Protein AF-A0A7I8VK14-F1 (afdb_monomer_lite)

Secondary structure (DSSP, 8-state):
----B-S-SHHHHHHTT--EE--TTS--EESS-----SSGGGSHHHHHHHHHHHHHHHT--SSEEEEEEETTSSSSS-TTSHIIIIIHHHHHHTT-EEEEEEET-SSTTHHHH-HHHHHHHHHHGGGEEEEE--HHHHHHHH-PPPPTT-------HHHHHT-SS---EEE--------

Radius of gyration: 17.08 Å; chains: 1; bounding box: 40×47×50 Å

Foldseek 3Di:
DFAFDFLCPPQCVVCPPWDFFQDPVDHGDTDDDPPPDPPPCPTPVNVSLLVSLQVVLLPFDDAEKEWEFEQVDPQRADLPDSCNVHNLVNNLVDNHAYEYEYEPHPDQCCCPPPPNNVVVCVSSPPSHPYYGDPNVVSVVVLDDDDDPPDPDDRDDPVNNVVPPRGTTTTGRDPPPPPD

pLDDT: mean 71.85, std 20.6, range [21.95, 96.88]

Sequence (179 aa):
MTCYFGVDLEGGYALDDLTWCSNPDKPAQFGRNCTSCTPYYHSAQGSYWDQISRRLASLAIGERAHVILNGRKDTVFNSGGVFGRVEIRELQKLNIKLKIMIFNAKSNTVCSNDESIKALKAIMKNKIDGCIDNQSEVEAMMKCQPGSSCNLYQPNSGDILKSTLLWLILFYVLKLNFN

InterPro domains:
  IPR003193 ADP-ribosyl cyclase (CD38/157) [PF02267] (11-145)
  IPR003193 ADP-ribosyl cyclase (CD38/157) [PTHR10912] (12-145)

Organism: NCBI:txid2664684

Structure (mmCIF, N/CA/C/O backbone):
data_AF-A0A7I8VK14-F1
#
_entry.id   AF-A0A7I8VK14-F1
#
loop_
_atom_site.group_PDB
_atom_site.id
_atom_site.type_symbol
_atom_site.label_atom_id
_atom_site.label_alt_id
_atom_site.label_comp_id
_atom_site.label_asym_id
_atom_site.label_entity_id
_atom_site.label_seq_id
_atom_site.pdbx_PDB_ins_code
_atom_site.Cartn_x
_atom_site.Cartn_y
_atom_site.Cartn_z
_atom_site.occupancy
_atom_site.B_iso_or_equiv
_atom_site.auth_seq_id
_atom_site.auth_comp_id
_atom_site.auth_asym_id
_atom_site.auth_atom_id
_atom_site.pdbx_PDB_model_num
ATOM 1 N N . MET A 1 1 ? 0.141 -16.721 17.008 1.00 39.22 1 MET A N 1
ATOM 2 C CA . MET A 1 1 ? 1.143 -15.808 16.429 1.00 39.22 1 MET A CA 1
ATOM 3 C C . MET A 1 1 ? 0.954 -15.839 14.925 1.00 39.22 1 MET A C 1
ATOM 5 O O . MET A 1 1 ? 0.851 -16.936 14.390 1.00 39.22 1 MET A O 1
ATOM 9 N N . THR A 1 2 ? 0.788 -14.685 14.282 1.00 42.38 2 THR A N 1
ATOM 10 C CA . THR A 1 2 ? 0.422 -14.597 12.859 1.00 42.38 2 THR A CA 1
ATOM 11 C C . THR A 1 2 ? 1.581 -13.972 12.103 1.00 42.38 2 THR A C 1
ATOM 13 O O . THR A 1 2 ? 1.954 -12.843 12.407 1.00 42.38 2 THR A O 1
ATOM 16 N N . CYS A 1 3 ? 2.150 -14.717 11.158 1.00 50.59 3 CYS A N 1
ATOM 17 C CA . CYS A 1 3 ? 3.150 -14.206 10.228 1.00 50.59 3 CYS A CA 1
ATOM 18 C C . CYS A 1 3 ? 2.453 -13.700 8.964 1.00 50.59 3 CYS A C 1
ATOM 20 O O . CYS A 1 3 ? 1.417 -14.232 8.564 1.00 50.59 3 CYS A O 1
ATOM 22 N N . TYR A 1 4 ? 3.025 -12.674 8.350 1.00 56.94 4 TYR A N 1
ATOM 23 C CA . TYR A 1 4 ? 2.479 -12.023 7.167 1.00 56.94 4 TYR A CA 1
ATOM 24 C C . TYR A 1 4 ? 3.423 -12.210 5.982 1.00 56.94 4 TYR A C 1
ATOM 26 O O . TYR A 1 4 ? 4.636 -12.279 6.166 1.00 56.94 4 TYR A O 1
ATOM 34 N N . PHE A 1 5 ? 2.863 -12.255 4.777 1.00 52.94 5 PHE A N 1
ATOM 35 C CA . PHE A 1 5 ? 3.626 -12.373 3.535 1.00 52.94 5 PHE A CA 1
ATOM 36 C C . PHE A 1 5 ? 3.599 -11.043 2.783 1.00 52.94 5 PHE A C 1
ATOM 38 O O . PHE A 1 5 ? 2.517 -10.472 2.626 1.00 52.94 5 PHE A O 1
ATOM 45 N N . GLY A 1 6 ? 4.774 -10.570 2.354 1.00 58.28 6 GLY A N 1
ATOM 46 C CA . GLY A 1 6 ? 4.954 -9.431 1.452 1.00 58.28 6 GLY A CA 1
ATOM 47 C C . GLY A 1 6 ? 5.153 -9.859 -0.005 1.00 58.28 6 GLY A C 1
ATOM 48 O O . GLY A 1 6 ? 4.756 -10.953 -0.405 1.00 58.28 6 GLY A O 1
ATOM 49 N N . VAL A 1 7 ? 5.813 -9.009 -0.801 1.00 55.06 7 VAL A N 1
ATOM 50 C CA . VAL A 1 7 ? 6.176 -9.297 -2.207 1.00 55.06 7 VAL A CA 1
ATOM 51 C C . VAL A 1 7 ? 7.253 -10.394 -2.332 1.00 55.06 7 VAL A C 1
ATOM 53 O O . VAL A 1 7 ? 7.557 -10.832 -3.435 1.00 55.06 7 VAL A O 1
ATOM 56 N N . ASP A 1 8 ? 7.731 -10.944 -1.214 1.00 51.41 8 ASP A N 1
ATOM 57 C CA . ASP A 1 8 ? 8.784 -11.968 -1.090 1.00 51.41 8 ASP A CA 1
ATOM 58 C C . ASP A 1 8 ? 8.443 -13.358 -1.679 1.00 51.41 8 ASP A C 1
ATOM 60 O O . ASP A 1 8 ? 9.127 -14.344 -1.407 1.00 51.41 8 ASP A O 1
ATOM 64 N N . LEU A 1 9 ? 7.389 -13.472 -2.494 1.00 58.88 9 LEU A N 1
ATOM 65 C CA . LEU A 1 9 ? 7.186 -14.630 -3.369 1.00 58.88 9 LEU A CA 1
ATOM 66 C C . LEU A 1 9 ? 8.362 -14.754 -4.349 1.00 58.88 9 LEU A C 1
ATOM 68 O O . LEU A 1 9 ? 9.037 -13.775 -4.650 1.00 58.88 9 LEU A O 1
ATOM 72 N N . GLU A 1 10 ? 8.577 -15.957 -4.880 1.00 55.47 10 GLU A N 1
ATOM 73 C CA . GLU A 1 10 ? 9.764 -16.384 -5.646 1.00 55.47 10 GLU A CA 1
ATOM 74 C C . GLU A 1 10 ? 10.287 -15.356 -6.679 1.00 55.47 10 GLU A C 1
ATOM 76 O O . GLU A 1 10 ? 11.494 -15.169 -6.810 1.00 55.47 10 GLU A O 1
ATOM 81 N N . GLY A 1 11 ? 9.396 -14.617 -7.355 1.00 58.12 11 GLY A N 1
ATOM 82 C CA . GLY A 1 11 ? 9.775 -13.548 -8.289 1.00 58.12 11 GLY A CA 1
ATOM 83 C C . GLY A 1 11 ? 10.184 -12.214 -7.645 1.00 58.12 11 GLY A C 1
ATOM 84 O O . GLY A 1 11 ? 11.034 -11.511 -8.190 1.00 58.12 11 GLY A O 1
ATOM 85 N N . GLY A 1 12 ? 9.607 -11.835 -6.506 1.00 65.25 12 GLY A N 1
ATOM 86 C CA . GLY A 1 12 ? 10.005 -10.626 -5.785 1.00 65.25 12 GLY A CA 1
ATOM 87 C C . GLY A 1 12 ? 11.379 -10.784 -5.148 1.00 65.25 12 GLY A C 1
ATOM 88 O O . GLY A 1 12 ? 12.246 -9.954 -5.385 1.00 65.25 12 GLY A O 1
ATOM 89 N N . TYR A 1 13 ? 11.615 -11.900 -4.450 1.00 67.88 13 TYR A N 1
ATOM 90 C CA . TYR A 1 13 ? 12.901 -12.168 -3.796 1.00 67.88 13 TYR A CA 1
ATOM 91 C C . TYR A 1 13 ? 14.071 -12.243 -4.789 1.00 67.88 13 TYR A C 1
ATOM 93 O O . TYR A 1 13 ? 15.138 -11.690 -4.540 1.00 67.88 13 TYR A O 1
ATOM 101 N N . ALA A 1 14 ? 13.877 -12.898 -5.940 1.00 70.88 14 ALA A N 1
ATOM 102 C CA . ALA A 1 14 ? 14.946 -13.092 -6.920 1.00 70.88 14 ALA A CA 1
ATOM 103 C C . ALA A 1 14 ? 15.445 -11.788 -7.565 1.00 70.88 14 ALA A C 1
ATOM 105 O O . ALA A 1 14 ? 16.588 -11.739 -8.021 1.00 70.88 14 ALA A O 1
ATOM 106 N N . LEU A 1 15 ? 14.595 -10.757 -7.639 1.00 72.38 15 LEU A N 1
ATOM 107 C CA . LEU A 1 15 ? 14.915 -9.479 -8.280 1.00 72.38 15 LEU A CA 1
ATOM 108 C C . LEU A 1 15 ? 14.927 -8.290 -7.309 1.00 72.38 15 LEU A C 1
ATOM 110 O O . LEU A 1 15 ? 15.018 -7.144 -7.761 1.00 72.38 15 LEU A O 1
ATOM 114 N N . ASP A 1 16 ? 14.848 -8.542 -6.002 1.00 70.44 16 ASP A N 1
ATOM 115 C CA . ASP A 1 16 ? 14.894 -7.484 -4.996 1.00 70.44 16 ASP A CA 1
ATOM 116 C C . ASP A 1 16 ? 16.257 -6.775 -4.996 1.00 70.44 16 ASP A C 1
ATOM 118 O O . ASP A 1 16 ? 17.296 -7.387 -5.249 1.00 70.44 16 ASP A O 1
ATOM 122 N N . ASP A 1 17 ? 16.242 -5.457 -4.788 1.00 70.94 17 ASP A N 1
ATOM 123 C CA . ASP A 1 17 ? 17.405 -4.555 -4.878 1.00 70.94 17 ASP A CA 1
ATOM 124 C C . ASP A 1 17 ? 18.220 -4.608 -6.200 1.00 70.94 17 ASP A C 1
ATOM 126 O O . ASP A 1 17 ? 19.232 -3.912 -6.348 1.00 70.94 17 ASP A O 1
ATOM 130 N N . LEU A 1 18 ? 17.778 -5.359 -7.218 1.00 72.75 18 LEU A N 1
ATOM 131 C CA . LEU A 1 18 ? 18.425 -5.395 -8.531 1.00 72.75 18 LEU A CA 1
ATOM 132 C C . LEU A 1 18 ? 17.930 -4.259 -9.435 1.00 72.75 18 LEU A C 1
ATOM 134 O O . LEU A 1 18 ? 16.771 -3.849 -9.405 1.00 72.75 18 LEU A O 1
ATOM 138 N N . THR A 1 19 ? 18.814 -3.765 -10.306 1.00 71.88 19 THR A N 1
ATOM 139 C CA . THR A 1 19 ? 18.485 -2.772 -11.343 1.00 71.88 19 THR A CA 1
ATOM 140 C C . THR A 1 19 ? 18.740 -3.350 -12.731 1.00 71.88 19 THR A C 1
ATOM 142 O O . THR A 1 19 ? 19.847 -3.803 -13.037 1.00 71.88 19 THR A O 1
ATOM 145 N N . TRP A 1 20 ? 17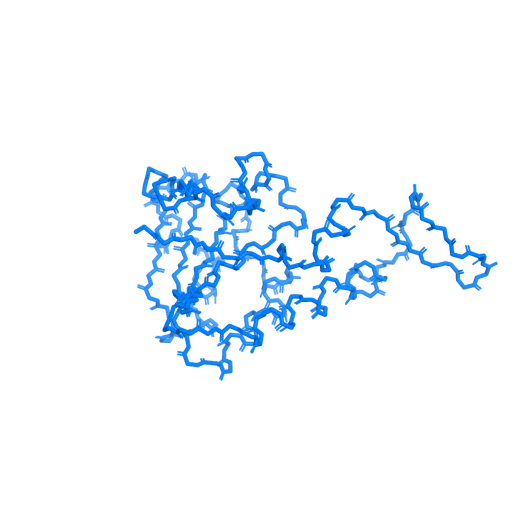.721 -3.305 -13.591 1.00 73.94 20 TRP A N 1
ATOM 146 C CA . TRP A 1 20 ? 17.796 -3.811 -14.960 1.00 73.94 20 TRP A CA 1
ATOM 147 C C . TRP A 1 20 ? 16.975 -2.962 -15.934 1.00 73.94 20 TRP A C 1
ATOM 149 O O . TRP A 1 20 ? 15.939 -2.387 -15.596 1.00 73.94 20 TRP A O 1
ATOM 159 N N . CYS A 1 21 ? 17.450 -2.899 -17.173 1.00 72.12 21 CYS A N 1
ATOM 160 C CA . CYS A 1 21 ? 16.784 -2.242 -18.287 1.00 72.12 21 CYS A CA 1
ATOM 161 C C . CYS A 1 21 ? 17.291 -2.837 -19.604 1.00 72.12 21 CYS A C 1
ATOM 163 O O . CYS A 1 21 ? 18.387 -3.387 -19.682 1.00 72.12 21 CYS A O 1
ATOM 165 N N . SER A 1 22 ? 16.476 -2.730 -20.650 1.00 64.81 22 SER A N 1
ATOM 166 C CA . SER A 1 22 ? 16.870 -3.102 -22.008 1.00 64.81 22 SER A CA 1
ATOM 167 C C . SER A 1 22 ? 17.048 -1.838 -22.841 1.00 64.81 22 SER A C 1
ATOM 169 O O . SER A 1 22 ? 16.287 -0.884 -22.682 1.00 64.81 22 SER A O 1
ATOM 171 N N . ASN A 1 23 ? 18.043 -1.829 -23.723 1.00 62.72 23 ASN A N 1
ATOM 172 C CA . ASN A 1 23 ? 18.201 -0.805 -24.746 1.00 62.72 23 ASN A CA 1
ATOM 173 C C . ASN A 1 23 ? 17.860 -1.457 -26.096 1.00 62.72 23 ASN A C 1
ATOM 175 O O . ASN A 1 23 ? 18.496 -2.453 -26.417 1.00 62.72 23 ASN A O 1
ATOM 179 N N . PRO A 1 24 ? 16.897 -0.947 -26.884 1.00 62.81 24 PRO A N 1
ATOM 180 C CA . PRO A 1 24 ? 16.531 -1.568 -28.161 1.00 62.81 24 PRO A CA 1
ATOM 181 C C . PRO A 1 24 ? 17.703 -1.660 -29.155 1.00 62.81 24 PRO A C 1
ATOM 183 O O . PRO A 1 24 ? 17.722 -2.568 -29.980 1.00 62.81 24 PRO A O 1
ATOM 186 N N . ASP A 1 25 ? 18.708 -0.790 -29.027 1.00 62.69 25 ASP A N 1
ATOM 187 C CA . ASP A 1 25 ? 19.870 -0.719 -29.917 1.00 62.69 25 ASP A CA 1
ATOM 188 C C . ASP A 1 25 ? 21.092 -1.503 -29.396 1.00 62.69 25 ASP A C 1
ATOM 190 O O . ASP A 1 25 ? 22.162 -1.476 -30.011 1.00 62.69 25 ASP A O 1
ATOM 194 N N . LYS A 1 26 ? 20.992 -2.172 -28.235 1.00 61.16 26 LYS A N 1
ATOM 195 C CA . LYS A 1 26 ? 22.097 -2.940 -27.631 1.00 61.16 26 LYS A CA 1
ATOM 196 C C . LYS A 1 26 ? 21.599 -4.250 -27.003 1.00 61.16 26 LYS A C 1
ATOM 198 O O . LYS A 1 26 ? 20.460 -4.326 -26.562 1.00 61.16 26 LYS A O 1
ATOM 203 N N . PRO A 1 27 ? 22.448 -5.284 -26.875 1.00 60.91 27 PRO A N 1
ATOM 204 C CA . PRO A 1 27 ? 22.106 -6.465 -26.083 1.00 60.91 27 PRO A CA 1
ATOM 205 C C . PRO A 1 27 ? 21.693 -6.064 -24.660 1.00 60.91 27 PRO A C 1
ATOM 207 O O . PRO A 1 27 ? 22.268 -5.123 -24.106 1.00 60.91 27 PRO A O 1
ATOM 210 N N . ALA A 1 28 ? 20.719 -6.768 -24.075 1.00 57.66 28 ALA A N 1
ATOM 211 C CA . ALA A 1 28 ? 20.229 -6.492 -22.725 1.00 57.66 28 ALA A CA 1
ATOM 212 C C . ALA A 1 28 ? 21.392 -6.428 -21.717 1.00 57.66 28 ALA A C 1
ATOM 214 O O . ALA A 1 28 ? 22.220 -7.338 -21.658 1.00 57.66 28 ALA A O 1
ATOM 215 N N . GLN A 1 29 ? 21.464 -5.348 -20.935 1.00 57.62 29 GLN A N 1
ATOM 216 C CA . GLN A 1 29 ? 22.505 -5.157 -19.924 1.00 57.62 29 GLN A CA 1
ATOM 217 C C . GLN A 1 29 ? 21.872 -5.170 -18.534 1.00 57.62 29 GLN A C 1
ATOM 219 O O . GLN A 1 29 ? 20.984 -4.376 -18.231 1.00 57.62 29 GLN A O 1
ATOM 224 N N . PHE A 1 30 ? 22.358 -6.057 -17.670 1.00 54.69 30 PHE A N 1
ATOM 225 C CA . PHE A 1 30 ? 22.044 -6.037 -16.245 1.00 54.69 30 PHE A CA 1
ATOM 226 C C . PHE A 1 30 ? 23.038 -5.115 -15.518 1.00 54.69 30 PHE A C 1
ATOM 228 O O . PHE A 1 30 ? 24.238 -5.154 -15.795 1.00 54.69 30 PHE A O 1
ATOM 235 N N . GLY A 1 31 ? 22.559 -4.287 -14.583 1.00 54.00 31 GLY A N 1
ATOM 236 C CA . GLY A 1 31 ? 23.424 -3.644 -13.586 1.00 54.00 31 GLY A CA 1
ATOM 237 C C . GLY A 1 31 ? 24.136 -2.333 -13.956 1.00 54.00 31 GLY A C 1
ATOM 238 O O . GLY A 1 31 ? 25.104 -1.990 -13.279 1.00 54.00 31 GLY A O 1
ATOM 239 N N . ARG A 1 32 ? 23.708 -1.559 -14.969 1.00 54.56 32 ARG A N 1
ATOM 240 C CA . ARG A 1 32 ? 24.239 -0.190 -15.191 1.00 54.56 32 ARG A CA 1
ATOM 241 C C . ARG A 1 32 ? 23.161 0.837 -15.537 1.00 54.56 32 ARG A C 1
ATOM 243 O O . ARG A 1 32 ? 22.276 0.542 -16.328 1.00 54.56 32 ARG A O 1
ATOM 250 N N . ASN A 1 33 ? 23.299 2.038 -14.953 1.00 56.38 33 ASN A N 1
ATOM 251 C CA . ASN A 1 33 ? 22.574 3.299 -15.198 1.00 56.38 33 ASN A CA 1
ATOM 252 C C . ASN A 1 33 ? 21.333 3.195 -16.100 1.00 56.38 33 ASN A C 1
ATOM 254 O O . ASN A 1 33 ? 21.342 3.614 -17.257 1.00 56.38 33 ASN A O 1
ATOM 258 N N . CYS A 1 34 ? 20.237 2.703 -15.524 1.00 61.97 34 CYS A N 1
ATOM 259 C CA . CYS A 1 34 ? 18.912 2.714 -16.135 1.00 61.97 34 CYS A CA 1
ATOM 260 C C . CYS A 1 34 ? 18.252 4.090 -15.957 1.00 61.97 34 CYS A C 1
ATOM 262 O O . CYS A 1 34 ? 17.235 4.230 -15.285 1.00 61.97 34 CYS A O 1
ATOM 264 N N . THR A 1 35 ? 18.867 5.136 -16.512 1.00 57.41 35 THR A N 1
ATOM 265 C CA . THR A 1 35 ? 18.438 6.535 -16.335 1.00 57.41 35 THR A CA 1
ATOM 266 C C . THR A 1 35 ? 17.427 7.017 -17.380 1.00 57.41 35 THR A C 1
ATOM 268 O O . THR A 1 35 ? 16.983 8.159 -17.308 1.00 57.41 35 THR A O 1
ATOM 271 N N . SER A 1 36 ? 17.043 6.183 -18.353 1.00 56.66 36 SER A N 1
ATOM 272 C CA . SER A 1 36 ? 16.357 6.642 -19.572 1.00 56.66 36 SER A CA 1
ATOM 273 C C . SER A 1 36 ? 14.835 6.467 -19.612 1.00 56.66 36 SER A C 1
ATOM 275 O O . SER A 1 36 ? 14.214 6.923 -20.567 1.00 56.66 36 SER A O 1
ATOM 277 N N . CYS A 1 37 ? 14.202 5.825 -18.625 1.00 57.53 37 CYS A N 1
ATOM 278 C CA . CYS A 1 37 ? 12.763 5.540 -18.682 1.00 57.53 37 CYS A CA 1
ATOM 279 C C . CYS A 1 37 ? 11.965 6.452 -17.745 1.00 57.53 37 CYS A C 1
ATOM 281 O O . CYS A 1 37 ? 11.786 6.149 -16.563 1.00 57.53 37 CYS A O 1
ATOM 283 N N . THR A 1 38 ? 11.454 7.557 -18.286 1.00 58.19 38 THR A N 1
ATOM 284 C CA . THR A 1 38 ? 10.451 8.395 -17.625 1.00 58.19 38 THR A CA 1
ATOM 285 C C . THR A 1 38 ? 9.108 8.274 -18.344 1.00 58.19 38 THR A C 1
ATOM 287 O O . THR A 1 38 ? 9.040 8.456 -19.558 1.00 58.19 38 THR A O 1
ATOM 290 N N . PRO A 1 39 ? 8.014 7.994 -17.617 1.00 62.78 39 PRO A N 1
ATOM 291 C CA . PRO A 1 39 ? 7.930 7.680 -16.188 1.00 62.78 39 PRO A CA 1
ATOM 292 C C . PRO A 1 39 ? 8.426 6.261 -15.834 1.00 62.78 39 PRO A C 1
ATOM 294 O O . PRO A 1 39 ? 8.310 5.327 -16.624 1.00 62.78 39 PRO A O 1
ATOM 297 N N . TYR A 1 40 ? 8.917 6.087 -14.600 1.00 69.38 40 TYR A N 1
ATOM 298 C CA . TYR A 1 40 ? 9.519 4.839 -14.095 1.00 69.38 40 TYR A CA 1
ATOM 299 C C . TYR A 1 40 ? 8.670 3.579 -14.331 1.00 69.38 40 TYR A C 1
ATOM 301 O O . TYR A 1 40 ? 9.213 2.520 -14.633 1.00 69.38 40 TYR A O 1
ATOM 309 N N . TYR A 1 41 ? 7.341 3.669 -14.237 1.00 66.25 41 TYR A N 1
ATOM 310 C CA . TYR A 1 41 ? 6.447 2.518 -14.422 1.00 66.25 41 TYR A CA 1
ATOM 311 C C . TYR A 1 41 ? 6.408 1.980 -15.865 1.00 66.25 41 TYR A C 1
ATOM 313 O O . TYR A 1 41 ? 6.009 0.838 -16.075 1.00 66.25 41 TYR A O 1
ATOM 321 N N . HIS A 1 42 ? 6.878 2.752 -16.850 1.00 74.06 42 HIS A N 1
ATOM 322 C CA . HIS A 1 42 ? 7.098 2.278 -18.222 1.00 74.06 42 HIS A CA 1
ATOM 323 C C . HIS A 1 42 ? 8.485 1.656 -18.441 1.00 74.06 42 HIS A C 1
ATOM 325 O O . HIS A 1 42 ? 8.765 1.155 -19.527 1.00 74.06 42 HIS A O 1
ATOM 331 N N . SER A 1 43 ? 9.358 1.655 -17.429 1.00 76.50 43 SER A N 1
ATOM 332 C CA . SER A 1 43 ? 10.604 0.888 -17.477 1.00 76.50 43 SER A CA 1
ATOM 333 C C . SER A 1 43 ? 10.335 -0.608 -17.307 1.00 76.50 43 SER A C 1
ATOM 335 O O . SER A 1 43 ? 9.325 -1.004 -16.722 1.00 76.50 43 SER A O 1
ATOM 337 N N . ALA A 1 44 ? 11.276 -1.448 -17.747 1.00 78.94 44 ALA A N 1
ATOM 338 C CA . ALA A 1 44 ? 11.218 -2.892 -17.510 1.00 78.94 44 ALA A CA 1
ATOM 339 C C . ALA A 1 44 ? 11.072 -3.223 -16.014 1.00 78.94 44 ALA A C 1
ATOM 341 O O . ALA A 1 44 ? 10.277 -4.084 -15.646 1.00 78.94 44 ALA A O 1
ATOM 342 N N . GLN A 1 45 ? 11.795 -2.499 -15.155 1.00 78.25 45 GLN A N 1
ATOM 343 C CA . GLN A 1 45 ? 11.742 -2.675 -13.707 1.00 78.25 45 GLN A CA 1
ATOM 344 C C . GLN A 1 45 ? 10.374 -2.267 -13.142 1.00 78.25 45 GLN A C 1
ATOM 346 O O . GLN A 1 45 ? 9.734 -3.037 -12.432 1.00 78.25 45 GLN A O 1
ATOM 351 N N . GLY A 1 46 ? 9.882 -1.083 -13.511 1.00 78.38 46 GLY A N 1
ATOM 352 C CA . GLY A 1 46 ? 8.582 -0.593 -13.056 1.00 78.38 46 GLY A CA 1
ATOM 353 C C . GLY A 1 46 ? 7.420 -1.467 -13.530 1.00 78.38 46 GLY A C 1
ATOM 354 O O . GLY A 1 46 ? 6.533 -1.784 -12.744 1.00 78.38 46 GLY A O 1
ATOM 355 N N . SER A 1 47 ? 7.453 -1.927 -14.783 1.00 82.62 47 SER A N 1
ATOM 356 C CA . SER A 1 47 ? 6.451 -2.849 -15.332 1.00 82.62 47 SER A CA 1
ATOM 357 C C . SER A 1 47 ? 6.496 -4.231 -14.674 1.00 82.62 47 SER A C 1
ATOM 359 O O . SER A 1 47 ? 5.450 -4.854 -14.495 1.00 82.62 47 SER A O 1
ATOM 361 N N . TYR A 1 48 ? 7.679 -4.720 -14.296 1.00 84.38 48 TYR A N 1
ATOM 362 C CA . TYR A 1 48 ? 7.819 -5.966 -13.542 1.00 84.38 48 TYR A CA 1
ATOM 363 C C . TYR A 1 48 ? 7.176 -5.855 -12.156 1.00 84.38 48 TYR A C 1
ATOM 365 O O . TYR A 1 48 ? 6.299 -6.651 -11.817 1.00 84.38 48 TYR A O 1
ATOM 373 N N . TRP A 1 49 ? 7.546 -4.824 -11.390 1.00 81.88 49 TRP A N 1
ATOM 374 C CA . TRP A 1 49 ? 6.999 -4.607 -10.052 1.00 81.88 49 TRP A CA 1
ATOM 375 C C . TRP A 1 49 ? 5.496 -4.332 -10.078 1.00 81.88 49 TRP A C 1
ATOM 377 O O . TRP A 1 49 ? 4.777 -4.888 -9.251 1.00 81.88 49 TRP A O 1
ATOM 387 N N . ASP A 1 50 ? 4.985 -3.574 -11.055 1.00 86.19 50 ASP A N 1
ATOM 388 C CA . ASP A 1 50 ? 3.541 -3.379 -11.228 1.00 86.19 50 ASP A CA 1
ATOM 389 C C . ASP A 1 50 ? 2.822 -4.719 -11.503 1.00 86.19 50 ASP A C 1
ATOM 391 O O . ASP A 1 50 ? 1.735 -4.953 -10.976 1.00 86.19 50 ASP A O 1
ATOM 395 N N . GLN A 1 51 ? 3.404 -5.630 -12.291 1.00 86.62 51 GLN A N 1
ATOM 396 C CA . GLN A 1 51 ? 2.786 -6.933 -12.571 1.00 86.62 51 GLN A CA 1
ATOM 397 C C . GLN A 1 51 ? 2.791 -7.870 -11.363 1.00 86.62 51 GLN A C 1
ATOM 399 O O . GLN A 1 51 ? 1.751 -8.458 -11.052 1.00 86.62 51 GLN A O 1
ATOM 404 N N . ILE A 1 52 ? 3.919 -7.994 -10.661 1.00 83.50 52 ILE A N 1
ATOM 405 C CA . ILE A 1 52 ? 3.993 -8.846 -9.467 1.00 83.50 52 ILE A CA 1
ATOM 406 C C . ILE A 1 52 ? 3.080 -8.313 -8.370 1.00 83.50 52 ILE A C 1
ATOM 408 O O . ILE A 1 52 ? 2.299 -9.078 -7.809 1.00 83.50 52 ILE A O 1
ATOM 412 N N . SER A 1 53 ? 3.104 -7.007 -8.123 1.00 83.62 53 SER A N 1
ATOM 413 C CA . SER A 1 53 ? 2.263 -6.379 -7.100 1.00 83.62 53 SER A CA 1
ATOM 414 C C . SER A 1 53 ? 0.779 -6.554 -7.423 1.00 83.62 53 SER A C 1
ATOM 416 O O . SER A 1 53 ? -0.019 -6.912 -6.557 1.00 83.62 53 SER A O 1
ATOM 418 N N . ARG A 1 54 ? 0.394 -6.416 -8.703 1.00 87.38 54 ARG A N 1
ATOM 419 C CA . ARG A 1 54 ? -0.969 -6.731 -9.158 1.00 87.38 54 ARG A CA 1
ATOM 420 C C . ARG A 1 54 ? -1.331 -8.184 -8.876 1.00 87.38 54 ARG A C 1
ATOM 422 O O . ARG A 1 54 ? -2.417 -8.454 -8.368 1.00 87.38 54 ARG A O 1
ATOM 429 N N . ARG A 1 55 ? -0.445 -9.123 -9.222 1.00 84.06 55 ARG A N 1
ATOM 430 C CA . ARG A 1 55 ? -0.696 -10.553 -9.031 1.00 84.06 55 ARG A CA 1
ATOM 431 C C . ARG A 1 55 ? -0.853 -10.880 -7.552 1.00 84.06 55 ARG A C 1
ATOM 433 O O . ARG A 1 55 ? -1.843 -11.512 -7.196 1.00 84.06 55 ARG A O 1
ATOM 440 N N . LEU A 1 56 ? 0.058 -10.406 -6.712 1.00 81.56 56 LEU A N 1
ATOM 441 C CA . LEU A 1 56 ? 0.011 -10.598 -5.270 1.00 81.56 56 LEU A CA 1
ATOM 442 C C . LEU A 1 56 ? -1.287 -10.025 -4.681 1.00 81.56 56 LEU A C 1
ATOM 444 O O . LEU A 1 56 ? -2.029 -10.747 -4.022 1.00 81.56 56 LEU A O 1
ATOM 448 N N . ALA A 1 57 ? -1.623 -8.773 -4.997 1.00 84.50 57 ALA A N 1
ATOM 449 C CA . ALA A 1 57 ? -2.846 -8.144 -4.508 1.00 84.50 57 ALA A CA 1
ATOM 450 C C . ALA A 1 57 ? -4.127 -8.831 -5.010 1.00 84.50 57 ALA A C 1
ATOM 452 O O . ALA A 1 57 ? -5.115 -8.879 -4.283 1.00 84.50 57 ALA A O 1
ATOM 453 N N . SER A 1 58 ? -4.116 -9.414 -6.215 1.00 84.75 58 SER A N 1
ATOM 454 C CA . SER A 1 58 ? -5.240 -10.214 -6.731 1.00 84.75 58 SER A CA 1
ATOM 455 C C . SER A 1 58 ? -5.391 -11.578 -6.048 1.00 84.75 58 SER A C 1
ATOM 457 O O . SER A 1 58 ? -6.480 -12.145 -6.050 1.00 84.75 58 SER A O 1
ATOM 459 N N . LEU A 1 59 ? -4.300 -12.107 -5.486 1.00 82.62 59 LEU A N 1
ATOM 460 C CA . LEU A 1 59 ? -4.252 -13.378 -4.759 1.00 82.62 59 LEU A CA 1
ATOM 461 C C . LEU A 1 59 ? -4.479 -13.205 -3.256 1.00 82.62 59 LEU A C 1
ATOM 463 O O . LEU A 1 59 ? -4.411 -14.177 -2.506 1.00 82.62 59 LEU A O 1
ATOM 467 N N . ALA A 1 60 ? -4.746 -11.978 -2.815 1.00 78.12 60 ALA A N 1
ATOM 468 C CA . ALA A 1 60 ? -5.092 -11.686 -1.444 1.00 78.12 60 ALA A CA 1
ATOM 469 C C . ALA A 1 60 ? -6.291 -12.524 -0.998 1.00 78.12 60 ALA A C 1
ATOM 471 O O . ALA A 1 60 ? -7.363 -12.485 -1.603 1.00 78.12 60 ALA A O 1
ATOM 472 N N . ILE A 1 61 ? -6.113 -13.248 0.099 1.00 70.56 61 ILE A N 1
ATOM 473 C CA . ILE A 1 61 ? -7.157 -14.051 0.728 1.00 70.56 61 ILE A CA 1
ATOM 474 C C . ILE A 1 61 ? -7.338 -13.624 2.186 1.00 70.56 61 ILE A C 1
ATOM 476 O O . ILE A 1 61 ? -6.464 -12.988 2.774 1.00 70.56 61 ILE A O 1
ATOM 480 N N . GLY A 1 62 ? -8.490 -13.971 2.763 1.00 75.19 62 GLY A N 1
ATOM 481 C CA . GLY A 1 62 ? -8.852 -13.645 4.145 1.00 75.19 62 GLY A CA 1
ATOM 482 C C . GLY A 1 62 ? -9.774 -12.431 4.270 1.00 75.19 62 GLY A C 1
ATOM 483 O O . GLY A 1 62 ? -10.261 -11.894 3.283 1.00 75.19 62 GLY A O 1
ATOM 484 N N . GLU A 1 63 ? -10.044 -12.014 5.507 1.00 81.19 63 GLU A N 1
ATOM 485 C CA . GLU A 1 63 ? -10.939 -10.880 5.800 1.00 81.19 63 GLU A CA 1
ATOM 486 C C . GLU A 1 63 ? -10.196 -9.541 5.892 1.00 81.19 63 GLU A C 1
ATOM 488 O O . GLU A 1 63 ? -10.815 -8.476 5.818 1.00 81.19 63 GLU A O 1
ATOM 493 N N . ARG A 1 64 ? -8.871 -9.580 6.094 1.00 80.88 64 ARG A N 1
ATOM 494 C CA . ARG A 1 64 ? -8.049 -8.399 6.371 1.00 80.88 64 ARG A CA 1
ATOM 495 C C . ARG A 1 64 ? -6.708 -8.437 5.644 1.00 80.88 64 ARG A C 1
ATOM 497 O O . ARG A 1 64 ? -6.045 -9.468 5.618 1.00 80.88 64 ARG A O 1
ATOM 504 N N . ALA A 1 65 ? -6.282 -7.285 5.144 1.00 84.69 65 ALA A N 1
ATOM 505 C CA . ALA A 1 65 ? -4.924 -7.003 4.699 1.00 84.69 65 ALA A CA 1
ATOM 506 C C . ALA A 1 65 ? -4.332 -5.889 5.563 1.00 84.69 65 ALA A C 1
ATOM 508 O O . ALA A 1 65 ? -5.035 -4.984 6.019 1.00 84.69 65 ALA A O 1
ATOM 509 N N . HIS A 1 66 ? -3.029 -5.957 5.778 1.00 85.50 66 HIS A N 1
ATOM 510 C CA . HIS A 1 66 ? -2.277 -4.997 6.565 1.00 85.50 66 HIS A CA 1
ATOM 511 C C . HIS A 1 66 ? -1.335 -4.231 5.631 1.00 85.50 66 HIS A C 1
ATOM 513 O O . HIS A 1 66 ? -0.705 -4.828 4.765 1.00 85.50 66 HIS A O 1
ATOM 519 N N . VAL A 1 67 ? -1.235 -2.913 5.785 1.00 87.31 67 VAL A N 1
ATOM 520 C CA . VAL A 1 67 ? -0.255 -2.099 5.051 1.00 87.31 67 VAL A CA 1
ATOM 521 C C . VAL A 1 67 ? 0.601 -1.324 6.036 1.00 87.31 67 VAL A C 1
ATOM 523 O O . VAL A 1 67 ? 0.067 -0.677 6.938 1.00 87.31 67 VAL A O 1
ATOM 526 N N . ILE A 1 68 ? 1.919 -1.390 5.858 1.00 86.75 68 ILE A N 1
ATOM 527 C CA . ILE A 1 68 ? 2.875 -0.584 6.620 1.00 86.75 68 ILE A CA 1
ATOM 528 C C . ILE A 1 68 ? 3.325 0.588 5.748 1.00 86.75 68 ILE A C 1
ATOM 530 O O . ILE A 1 68 ? 3.852 0.392 4.655 1.00 86.75 68 ILE A O 1
ATOM 534 N N . LEU A 1 69 ? 3.123 1.812 6.233 1.00 89.00 69 LEU A N 1
ATOM 535 C CA . LEU A 1 69 ? 3.527 3.052 5.571 1.00 89.00 69 LEU A CA 1
ATOM 536 C C . LEU A 1 69 ? 4.568 3.787 6.416 1.00 89.00 69 LEU A C 1
ATOM 538 O O . LEU A 1 69 ? 4.515 3.768 7.643 1.00 89.00 69 LEU A O 1
ATOM 542 N N . ASN A 1 70 ? 5.506 4.467 5.761 1.00 86.12 70 ASN A N 1
ATOM 543 C CA . ASN A 1 70 ? 6.536 5.245 6.445 1.00 86.12 70 ASN A CA 1
ATOM 544 C C . ASN A 1 70 ? 6.007 6.644 6.802 1.00 86.12 70 ASN A C 1
ATOM 546 O O . ASN A 1 70 ? 5.862 7.505 5.933 1.00 86.12 70 ASN A O 1
ATOM 550 N N . GLY A 1 71 ? 5.773 6.880 8.092 1.00 87.00 71 GLY A N 1
ATOM 551 C CA . GLY A 1 71 ? 5.255 8.135 8.634 1.00 87.00 71 GLY A CA 1
ATOM 552 C C . GLY A 1 71 ? 6.251 9.295 8.679 1.00 87.00 71 GLY A C 1
ATOM 553 O O . GLY A 1 71 ? 5.861 10.403 9.044 1.00 87.00 71 GLY A O 1
ATOM 554 N N . ARG A 1 72 ? 7.524 9.084 8.310 1.00 86.81 72 ARG A N 1
ATOM 555 C CA . ARG A 1 72 ? 8.503 10.175 8.155 1.00 86.81 72 ARG A CA 1
ATOM 556 C C . ARG A 1 72 ? 8.439 10.858 6.793 1.00 86.81 72 ARG A C 1
ATOM 558 O O . ARG A 1 72 ? 8.969 11.962 6.671 1.00 86.81 72 ARG A O 1
ATOM 565 N N . LYS A 1 73 ? 7.820 10.231 5.789 1.00 83.94 73 LYS A N 1
ATOM 566 C CA . LYS A 1 73 ? 7.661 10.838 4.462 1.00 83.94 73 LYS A CA 1
ATOM 567 C C . LYS A 1 73 ? 6.747 12.060 4.540 1.00 83.94 73 LYS A C 1
ATOM 569 O O . LYS A 1 73 ? 5.815 12.090 5.336 1.00 83.94 73 LYS A O 1
ATOM 574 N N . ASP A 1 74 ? 7.000 13.048 3.686 1.00 85.62 74 ASP A N 1
ATOM 575 C CA . ASP A 1 74 ? 6.128 14.228 3.569 1.00 85.62 74 ASP A CA 1
ATOM 576 C C . ASP A 1 74 ? 4.756 13.870 2.993 1.00 85.62 74 ASP A C 1
ATOM 578 O O . ASP A 1 74 ? 3.763 14.536 3.259 1.00 85.62 74 ASP A O 1
ATOM 582 N N . THR A 1 75 ? 4.691 12.779 2.230 1.00 87.88 75 THR A N 1
ATOM 583 C CA . THR A 1 75 ? 3.448 12.145 1.798 1.00 87.88 75 THR A CA 1
ATOM 584 C C . THR A 1 75 ? 3.476 10.689 2.241 1.00 87.88 75 THR A C 1
ATOM 586 O O . THR A 1 75 ? 4.181 9.866 1.651 1.00 87.88 75 THR A O 1
ATOM 589 N N . VAL A 1 76 ? 2.732 10.376 3.302 1.00 90.31 76 VAL A N 1
ATOM 590 C CA . VAL A 1 76 ? 2.720 9.044 3.923 1.00 90.31 76 VAL A CA 1
ATOM 591 C C . VAL A 1 76 ? 2.105 8.000 2.985 1.00 90.31 76 VAL A C 1
ATOM 593 O O . VAL A 1 76 ? 2.646 6.905 2.828 1.00 90.31 76 VAL A O 1
ATOM 596 N N . PHE A 1 77 ? 1.016 8.354 2.301 1.00 93.38 77 PHE A N 1
ATOM 597 C CA . PHE A 1 77 ? 0.408 7.560 1.239 1.00 93.38 77 PHE A CA 1
ATOM 598 C C . PHE A 1 77 ? 0.580 8.233 -0.129 1.00 93.38 77 PHE A C 1
ATOM 600 O O . PHE A 1 77 ? -0.073 9.222 -0.450 1.00 93.38 77 PHE A O 1
ATOM 607 N N . ASN A 1 78 ? 1.423 7.652 -0.982 1.00 89.06 78 ASN A N 1
ATOM 608 C CA . ASN A 1 78 ? 1.578 8.106 -2.361 1.00 89.06 78 ASN A CA 1
ATOM 609 C C . ASN A 1 78 ? 0.619 7.349 -3.296 1.00 89.06 78 ASN A C 1
ATOM 611 O O . ASN A 1 78 ? 0.858 6.185 -3.628 1.00 89.06 78 ASN A O 1
ATOM 615 N N . SER A 1 79 ? -0.428 8.023 -3.779 1.00 90.25 79 SER A N 1
ATOM 616 C CA . SER A 1 79 ? -1.391 7.457 -4.738 1.00 90.25 79 SER A CA 1
ATOM 617 C C . SER A 1 79 ? -0.767 7.095 -6.094 1.00 90.25 79 SER A C 1
ATOM 619 O O . SER A 1 79 ? -1.279 6.219 -6.789 1.00 90.25 79 SER A O 1
ATOM 621 N N . GLY A 1 80 ? 0.358 7.720 -6.453 1.00 85.88 80 GLY A N 1
ATOM 622 C CA . GLY A 1 80 ? 1.163 7.388 -7.627 1.00 85.88 80 GLY A CA 1
ATOM 623 C C . GLY A 1 80 ? 2.218 6.302 -7.385 1.00 85.88 80 GLY A C 1
ATOM 624 O O . GLY A 1 80 ? 2.909 5.925 -8.328 1.00 85.88 80 GLY A O 1
ATOM 625 N N . GLY A 1 81 ? 2.377 5.795 -6.158 1.00 83.88 81 GLY A N 1
ATOM 626 C CA . GLY A 1 81 ? 3.241 4.646 -5.856 1.00 83.88 81 GLY A CA 1
ATOM 627 C C . GLY A 1 81 ? 2.634 3.322 -6.333 1.00 83.88 81 GLY A C 1
ATOM 628 O O . GLY A 1 81 ? 1.487 3.291 -6.767 1.00 83.88 81 GLY A O 1
ATOM 629 N N . VAL A 1 82 ? 3.378 2.215 -6.239 1.00 84.19 82 VAL A N 1
ATOM 630 C CA . VAL A 1 82 ? 2.889 0.879 -6.647 1.00 84.19 82 VAL A CA 1
ATOM 631 C C . VAL A 1 82 ? 1.655 0.474 -5.834 1.00 84.19 82 VAL A C 1
ATOM 633 O O . VAL A 1 82 ? 0.623 0.147 -6.421 1.00 84.19 82 VAL A O 1
ATOM 636 N N . PHE A 1 83 ? 1.703 0.635 -4.506 1.00 88.50 83 PHE A N 1
ATOM 637 C CA . PHE A 1 83 ? 0.547 0.412 -3.631 1.00 88.50 83 PHE A CA 1
ATOM 638 C C . PHE A 1 83 ? -0.685 1.210 -4.082 1.00 88.50 83 PHE A C 1
ATOM 640 O O . PHE A 1 83 ? -1.759 0.649 -4.296 1.00 88.50 83 PHE A O 1
ATOM 647 N N . GLY A 1 84 ? -0.516 2.517 -4.306 1.00 89.44 84 GLY A N 1
ATOM 648 C CA 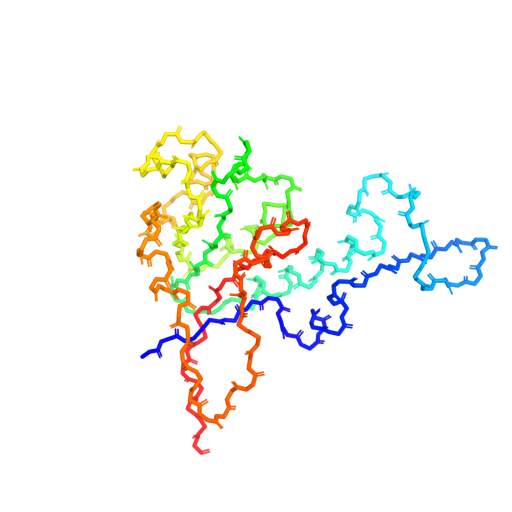. GLY A 1 84 ? -1.594 3.415 -4.720 1.00 89.44 84 GLY A CA 1
ATOM 649 C C . GLY A 1 84 ? -2.156 3.133 -6.117 1.00 89.44 84 GLY A C 1
ATOM 650 O O . GLY A 1 84 ? -3.372 3.051 -6.303 1.00 89.44 84 GLY A O 1
ATOM 651 N N . ARG A 1 85 ? -1.274 2.979 -7.109 1.00 89.56 85 ARG A N 1
ATOM 652 C CA . ARG A 1 85 ? -1.627 2.844 -8.530 1.00 89.56 85 ARG A CA 1
ATOM 653 C C . ARG A 1 85 ? -2.114 1.442 -8.884 1.00 89.56 85 ARG A C 1
ATOM 655 O O . ARG A 1 85 ? -2.958 1.311 -9.775 1.00 89.56 85 ARG A O 1
ATOM 662 N N . VAL A 1 86 ? -1.565 0.411 -8.246 1.00 89.06 86 VAL A N 1
ATOM 663 C CA . VAL A 1 86 ? -1.742 -0.989 -8.644 1.00 89.06 86 VAL A CA 1
ATOM 664 C C . VAL A 1 86 ? -2.500 -1.760 -7.582 1.00 89.06 86 VAL A C 1
ATOM 666 O O . VAL A 1 86 ? -3.613 -2.217 -7.835 1.00 89.06 86 VAL A O 1
ATOM 669 N N . GLU A 1 87 ? -1.916 -1.901 -6.399 1.00 89.94 87 GLU A N 1
ATOM 670 C CA . GLU A 1 87 ? -2.375 -2.907 -5.448 1.00 89.94 87 GLU A CA 1
ATOM 671 C C . GLU A 1 87 ? -3.734 -2.554 -4.841 1.00 89.94 87 GLU A C 1
ATO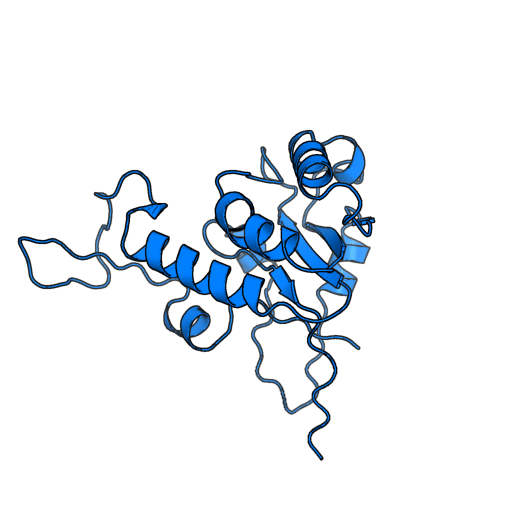M 673 O O . GLU A 1 87 ? -4.622 -3.402 -4.794 1.00 89.94 87 GLU A O 1
ATOM 678 N N . ILE A 1 88 ? -3.955 -1.282 -4.486 1.00 91.62 88 ILE A N 1
ATOM 679 C CA . ILE A 1 88 ? -5.254 -0.794 -3.999 1.00 91.62 88 ILE A CA 1
ATOM 680 C C . ILE A 1 88 ? -6.382 -1.129 -4.974 1.00 91.62 88 ILE A C 1
ATOM 682 O O . ILE A 1 88 ? -7.464 -1.521 -4.540 1.00 91.62 88 ILE A O 1
ATOM 686 N N . ARG A 1 89 ? -6.146 -1.007 -6.285 1.00 91.75 89 ARG A N 1
ATOM 687 C CA . ARG A 1 89 ? -7.178 -1.292 -7.292 1.00 91.75 89 ARG A CA 1
ATOM 688 C C . ARG A 1 89 ? -7.573 -2.761 -7.297 1.00 91.75 89 ARG A C 1
ATOM 690 O O . ARG A 1 89 ? -8.730 -3.066 -7.562 1.00 91.75 89 ARG A O 1
ATOM 697 N N . GLU A 1 90 ? -6.633 -3.662 -7.026 1.00 91.44 90 GLU A N 1
ATOM 698 C CA . GLU A 1 90 ? -6.929 -5.088 -6.902 1.00 91.44 90 GLU A CA 1
ATOM 699 C C . GLU A 1 90 ? -7.621 -5.385 -5.565 1.00 91.44 90 GLU A C 1
ATOM 701 O O . GLU A 1 90 ? -8.675 -6.015 -5.558 1.00 91.44 90 GLU A O 1
ATOM 706 N N . LEU A 1 91 ? -7.139 -4.819 -4.452 1.00 90.69 91 LEU A N 1
ATOM 707 C CA . LEU A 1 91 ? -7.777 -4.970 -3.136 1.00 90.69 91 LEU A CA 1
ATOM 708 C C . LEU A 1 91 ? -9.221 -4.447 -3.109 1.00 90.69 91 LEU A C 1
ATOM 710 O O . LEU A 1 91 ? -10.090 -5.042 -2.474 1.00 90.69 91 LEU A O 1
ATOM 714 N N . GLN A 1 92 ? -9.514 -3.359 -3.825 1.00 92.12 92 GLN A N 1
ATOM 715 C CA . GLN A 1 92 ? -10.867 -2.810 -3.938 1.00 92.12 92 GLN A CA 1
ATOM 716 C C . GLN A 1 92 ? -11.859 -3.790 -4.571 1.00 92.12 92 GLN A C 1
ATOM 718 O O . GLN A 1 92 ? -13.047 -3.724 -4.243 1.00 92.12 92 GLN A O 1
ATOM 723 N N . LYS A 1 93 ? -11.399 -4.703 -5.434 1.00 92.69 93 LYS A N 1
ATOM 724 C CA . LYS A 1 93 ? -12.242 -5.734 -6.060 1.00 92.69 93 LYS A CA 1
ATOM 725 C C . LYS A 1 93 ? -12.565 -6.879 -5.099 1.00 92.69 93 LYS A C 1
ATOM 727 O O . LYS A 1 93 ? -13.548 -7.582 -5.304 1.00 92.69 93 LYS A O 1
ATOM 732 N N . LEU A 1 94 ? -11.769 -7.050 -4.046 1.00 89.50 94 LEU A N 1
ATOM 733 C CA . LEU A 1 94 ? -11.880 -8.150 -3.092 1.00 89.50 94 LEU A CA 1
ATOM 734 C C . LEU A 1 94 ? -12.685 -7.745 -1.857 1.00 89.50 94 LEU A C 1
ATOM 736 O O . LEU A 1 94 ? -12.745 -6.570 -1.489 1.00 89.50 94 LEU A O 1
ATOM 740 N N . ASN A 1 95 ? -13.300 -8.713 -1.178 1.00 88.75 95 ASN A N 1
ATOM 741 C CA . ASN A 1 95 ? -14.007 -8.469 0.082 1.00 88.75 95 ASN A CA 1
ATOM 742 C C . ASN A 1 95 ? -13.044 -8.493 1.283 1.00 88.75 95 ASN A C 1
ATOM 744 O O . ASN A 1 95 ? -13.190 -9.299 2.195 1.00 88.75 95 ASN A O 1
ATOM 748 N N . ILE A 1 96 ? -12.033 -7.624 1.246 1.00 86.75 96 ILE A N 1
ATOM 749 C CA . ILE A 1 96 ? -10.977 -7.527 2.256 1.00 86.75 96 ILE A CA 1
ATOM 750 C C . ILE A 1 96 ? -11.023 -6.146 2.901 1.00 86.75 96 ILE A C 1
ATOM 752 O O . ILE A 1 96 ? -11.171 -5.135 2.209 1.00 86.75 96 IL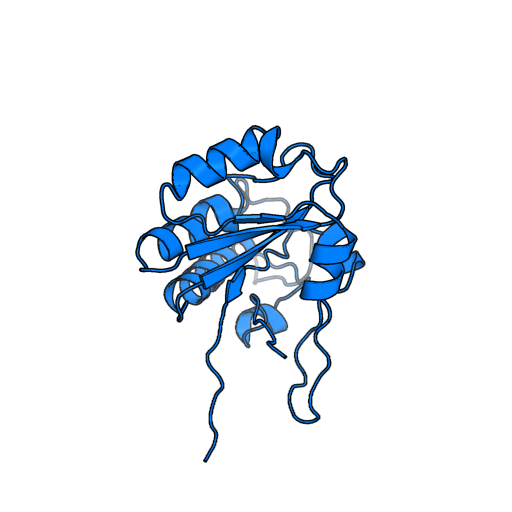E A O 1
ATOM 756 N N . LYS A 1 97 ? -10.862 -6.096 4.225 1.00 91.56 97 LYS A N 1
ATOM 757 C CA . LYS A 1 97 ? -10.655 -4.846 4.956 1.00 91.56 97 LYS A CA 1
ATOM 758 C C . LYS A 1 97 ? -9.167 -4.520 5.096 1.00 91.56 97 LYS A C 1
ATOM 760 O O . LYS A 1 97 ? -8.345 -5.401 5.305 1.00 91.56 97 LYS A O 1
ATOM 765 N N . LEU A 1 98 ? -8.809 -3.249 5.019 1.00 92.56 98 LEU A N 1
ATOM 766 C CA . LEU A 1 98 ? -7.448 -2.747 5.122 1.00 92.56 98 LEU A CA 1
ATOM 767 C C . LEU A 1 98 ? -7.201 -2.149 6.511 1.00 92.56 98 LEU A C 1
ATOM 769 O O . LEU A 1 98 ? -7.880 -1.203 6.921 1.00 92.56 98 LEU A O 1
ATOM 773 N N . LYS A 1 99 ? -6.195 -2.671 7.209 1.00 92.25 99 LYS A N 1
ATOM 774 C CA . LYS A 1 99 ? -5.631 -2.092 8.430 1.00 92.25 99 LYS A CA 1
ATOM 775 C C . LYS A 1 99 ? -4.361 -1.320 8.070 1.00 92.25 99 LYS A C 1
ATOM 777 O O . LYS A 1 99 ? -3.424 -1.888 7.512 1.00 92.25 99 LYS A O 1
ATOM 782 N N . ILE A 1 100 ? -4.336 -0.029 8.387 1.00 93.62 100 ILE A N 1
ATOM 783 C CA . ILE A 1 100 ? -3.199 0.857 8.112 1.00 93.62 100 ILE A CA 1
ATOM 784 C C . ILE A 1 100 ? -2.284 0.893 9.342 1.00 93.62 100 ILE A C 1
ATOM 786 O O . ILE A 1 100 ? -2.761 1.090 10.458 1.00 93.62 100 ILE A O 1
ATOM 790 N N . MET A 1 101 ? -0.981 0.728 9.147 1.00 91.75 101 MET A N 1
ATOM 791 C CA . MET A 1 101 ? 0.043 0.860 10.185 1.00 91.75 101 MET A CA 1
ATOM 792 C C . MET A 1 101 ? 1.083 1.884 9.739 1.00 91.75 101 MET A C 1
ATOM 794 O O . MET A 1 101 ? 1.650 1.767 8.655 1.00 91.75 101 MET A O 1
ATOM 798 N N . ILE A 1 102 ? 1.327 2.900 10.558 1.00 91.81 102 ILE A N 1
ATOM 799 C CA . ILE A 1 102 ? 2.274 3.973 10.269 1.00 91.81 102 ILE A CA 1
ATOM 800 C C . ILE A 1 102 ? 3.546 3.725 11.075 1.00 91.81 102 ILE A C 1
ATOM 802 O O . ILE A 1 102 ? 3.594 3.971 12.277 1.00 91.81 102 ILE A O 1
ATOM 806 N N . PHE A 1 103 ? 4.590 3.250 10.406 1.00 86.75 103 PHE A N 1
ATOM 807 C CA . PHE A 1 103 ? 5.901 3.052 11.009 1.00 86.75 103 PHE A CA 1
ATOM 808 C C . PHE A 1 103 ? 6.682 4.365 11.058 1.00 86.75 103 PHE A C 1
ATOM 810 O O . PHE A 1 103 ? 6.681 5.132 10.093 1.00 86.75 103 PHE A O 1
ATOM 817 N N . ASN A 1 104 ? 7.392 4.610 12.159 1.00 86.50 104 ASN A N 1
ATOM 818 C CA . ASN A 1 104 ? 8.161 5.828 12.407 1.00 86.50 104 ASN A CA 1
ATOM 819 C C . ASN A 1 104 ? 7.330 7.109 12.216 1.00 86.50 104 ASN A C 1
ATOM 821 O O . ASN A 1 104 ? 7.793 8.075 11.604 1.00 86.50 104 ASN A O 1
ATOM 825 N N . ALA A 1 105 ? 6.093 7.122 12.715 1.00 85.81 105 ALA A N 1
ATOM 826 C CA . ALA A 1 105 ? 5.238 8.303 12.668 1.00 85.81 105 ALA A CA 1
ATOM 827 C C . ALA A 1 105 ? 5.915 9.515 13.342 1.00 85.81 105 ALA A C 1
ATOM 829 O O . ALA A 1 105 ? 6.495 9.393 14.420 1.00 85.81 105 ALA A O 1
ATOM 830 N N . LYS A 1 106 ? 5.834 10.703 12.716 1.00 84.38 106 LYS A N 1
ATOM 831 C CA . LYS A 1 106 ? 6.326 11.967 13.311 1.00 84.38 106 LYS A CA 1
ATOM 832 C C . LYS A 1 106 ? 5.559 12.334 14.596 1.00 84.38 106 LYS A C 1
ATOM 834 O O . LYS A 1 106 ? 6.083 13.054 15.441 1.00 84.38 106 LYS A O 1
ATOM 839 N N . SER A 1 107 ? 4.329 11.840 14.731 1.00 86.69 107 SER A N 1
ATOM 840 C CA . SER A 1 107 ? 3.448 11.997 15.889 1.00 86.69 107 SER A CA 1
ATOM 841 C C . SER A 1 107 ? 2.378 10.898 15.897 1.00 86.69 107 SER A C 1
ATOM 843 O O . SER A 1 107 ? 2.036 10.359 14.846 1.00 86.69 107 SER A O 1
ATOM 845 N N . ASN A 1 108 ? 1.756 10.642 17.052 1.00 85.69 108 ASN A N 1
ATOM 846 C CA . ASN A 1 108 ? 0.603 9.729 17.190 1.00 85.69 108 ASN A CA 1
ATOM 847 C C . ASN A 1 108 ? -0.715 10.367 16.698 1.00 85.69 108 ASN A C 1
ATOM 849 O O . ASN A 1 108 ? -1.768 10.239 17.322 1.00 85.69 108 ASN A O 1
ATOM 853 N N . THR A 1 109 ? -0.631 11.186 15.651 1.00 90.12 109 THR A N 1
ATOM 854 C CA . THR A 1 109 ? -1.778 11.873 15.045 1.00 90.12 109 THR A CA 1
ATOM 855 C C . THR A 1 109 ? -1.792 11.759 13.525 1.00 90.12 109 THR A C 1
ATOM 857 O O . THR A 1 109 ? -2.709 12.283 12.889 1.00 90.12 109 THR A O 1
ATOM 860 N N . VAL A 1 110 ? -0.824 11.056 12.925 1.00 91.88 110 VAL A N 1
ATOM 861 C CA . VAL A 1 110 ? -0.733 10.849 11.472 1.00 91.88 110 VAL A CA 1
ATOM 862 C C . VAL A 1 110 ? -1.996 10.168 10.950 1.00 91.88 110 VAL A C 1
ATOM 864 O O . VAL A 1 110 ? -2.557 10.599 9.946 1.00 91.88 110 VAL A O 1
ATOM 867 N N . CYS A 1 111 ? -2.523 9.173 11.667 1.00 94.75 111 CYS A N 1
ATOM 868 C CA . CYS A 1 111 ? -3.743 8.475 11.272 1.00 94.75 111 CYS A CA 1
ATOM 869 C C . CYS A 1 111 ? -4.964 9.400 11.135 1.00 94.75 111 CYS A C 1
ATOM 871 O O . CYS A 1 111 ? -5.858 9.113 10.330 1.00 94.75 111 CYS A O 1
ATOM 873 N N . SER A 1 112 ? -5.026 10.479 11.917 1.00 94.31 112 SER A N 1
ATOM 874 C CA . SER A 1 112 ? -6.168 11.401 11.963 1.00 94.31 112 SER A CA 1
ATOM 875 C C . SER A 1 112 ? -5.952 12.657 11.123 1.00 94.31 112 SER A C 1
ATOM 877 O O . SER A 1 112 ? -6.899 13.158 10.517 1.00 94.31 112 SER A O 1
ATOM 879 N N . ASN A 1 113 ? -4.716 13.155 11.067 1.00 94.38 113 ASN A N 1
ATOM 880 C CA . ASN A 1 113 ? -4.422 14.493 10.563 1.00 94.38 113 ASN A CA 1
ATOM 881 C C . ASN A 1 113 ? -3.749 14.498 9.190 1.00 94.38 113 ASN A C 1
ATOM 883 O O . ASN A 1 113 ? -3.850 15.505 8.498 1.00 94.38 113 ASN A O 1
ATOM 887 N N . ASP A 1 114 ? -3.097 13.410 8.778 1.00 95.75 114 ASP A N 1
ATOM 888 C CA . ASP A 1 114 ? -2.403 13.368 7.493 1.00 95.75 114 ASP A CA 1
ATOM 889 C C . ASP A 1 114 ? -3.393 13.290 6.318 1.00 95.75 114 ASP A C 1
ATOM 891 O O . ASP A 1 114 ? -4.217 12.374 6.223 1.00 95.75 114 ASP A O 1
ATOM 895 N N . GLU A 1 115 ? -3.309 14.259 5.404 1.00 96.31 115 GLU A N 1
ATOM 896 C CA . GLU A 1 115 ? -4.215 14.369 4.254 1.00 96.31 115 GLU A CA 1
ATOM 897 C C . GLU A 1 115 ? -4.084 13.193 3.280 1.00 96.31 115 GLU A C 1
ATOM 899 O O . GLU A 1 115 ? -5.075 12.739 2.704 1.00 96.31 115 GLU A O 1
ATOM 904 N N . SER A 1 116 ? -2.884 12.628 3.132 1.00 96.12 116 SER A N 1
ATOM 905 C CA . SER A 1 116 ? -2.678 11.467 2.269 1.00 96.12 116 SER A CA 1
ATOM 906 C C . SER A 1 116 ? -3.299 10.199 2.869 1.00 96.12 116 SER A C 1
ATOM 908 O O . SER A 1 116 ? -3.911 9.406 2.151 1.00 96.12 116 SER A O 1
ATOM 910 N N . ILE A 1 117 ? -3.269 10.041 4.197 1.00 96.50 117 ILE A N 1
ATOM 911 C CA . ILE A 1 117 ? -3.994 8.964 4.885 1.00 96.50 117 ILE A CA 1
ATOM 912 C C . ILE A 1 117 ? -5.511 9.150 4.777 1.00 96.50 117 ILE A C 1
ATOM 914 O O . ILE A 1 117 ? -6.232 8.172 4.555 1.00 96.50 117 ILE A O 1
ATOM 918 N N . LYS A 1 118 ? -6.023 10.383 4.876 1.00 96.88 118 LYS A N 1
ATOM 919 C CA . LYS A 1 118 ? -7.448 10.665 4.623 1.00 96.88 118 LYS A CA 1
ATOM 920 C C . LYS A 1 118 ? -7.841 10.297 3.191 1.00 96.88 118 LYS A C 1
ATOM 922 O O . LYS A 1 118 ? -8.877 9.661 2.996 1.00 96.88 118 LYS A O 1
ATOM 927 N N . ALA A 1 119 ? -6.995 10.605 2.207 1.00 96.75 119 ALA A N 1
ATOM 928 C CA . ALA A 1 119 ? -7.212 10.209 0.819 1.00 96.75 119 ALA A CA 1
ATOM 929 C C . ALA A 1 119 ? -7.241 8.678 0.651 1.00 96.75 119 ALA A C 1
ATOM 931 O O . ALA A 1 119 ? -8.153 8.154 0.011 1.00 96.75 119 ALA A O 1
ATOM 932 N N . LEU A 1 120 ? -6.316 7.941 1.280 1.00 95.69 120 LEU A N 1
ATOM 933 C CA . LEU A 1 120 ? -6.331 6.471 1.291 1.00 95.69 120 LEU A CA 1
ATOM 934 C C . LEU A 1 120 ? -7.642 5.920 1.869 1.00 95.69 120 LEU A C 1
ATOM 936 O O . LEU A 1 120 ? -8.271 5.039 1.276 1.00 95.69 120 LEU A O 1
ATOM 940 N N . LYS A 1 121 ? -8.088 6.468 3.005 1.00 96.31 121 LYS A N 1
ATOM 941 C CA . LYS A 1 121 ? -9.364 6.095 3.629 1.00 96.31 121 LYS A CA 1
ATOM 942 C C . LYS A 1 121 ? -10.546 6.373 2.700 1.00 96.31 121 LYS A C 1
ATOM 944 O O . LYS A 1 121 ? -11.425 5.527 2.583 1.00 96.31 121 LYS A O 1
ATOM 949 N N . ALA A 1 122 ? -10.550 7.501 1.992 1.00 95.88 122 ALA A N 1
ATOM 950 C CA . ALA A 1 122 ? -11.591 7.826 1.019 1.00 95.88 122 ALA A CA 1
ATOM 951 C C . ALA A 1 122 ? -11.610 6.853 -0.175 1.00 95.88 122 ALA A C 1
ATOM 953 O O . ALA A 1 122 ? -12.686 6.458 -0.626 1.00 95.88 122 ALA A O 1
ATOM 954 N N . ILE A 1 123 ? -10.441 6.414 -0.655 1.00 95.31 123 ILE A N 1
ATOM 955 C CA . ILE A 1 123 ? -10.325 5.427 -1.739 1.00 95.31 123 ILE A CA 1
ATOM 956 C C . ILE A 1 123 ? -10.870 4.060 -1.296 1.00 95.31 123 ILE A C 1
ATOM 958 O O . ILE A 1 123 ? -11.621 3.420 -2.036 1.00 95.31 123 ILE A O 1
ATOM 962 N N . MET A 1 124 ? -10.538 3.618 -0.081 1.00 94.62 124 MET A N 1
ATOM 963 C CA . MET A 1 124 ? -10.982 2.322 0.454 1.00 94.62 124 MET A CA 1
ATOM 964 C C . MET A 1 124 ? -12.389 2.357 1.070 1.00 94.62 124 MET A C 1
ATOM 966 O O . MET A 1 124 ? -12.993 1.305 1.280 1.00 94.62 124 MET A O 1
ATOM 970 N N . LYS A 1 125 ? -12.947 3.547 1.314 1.00 92.75 125 LYS A N 1
ATOM 971 C CA . LYS A 1 125 ? -14.297 3.770 1.849 1.00 92.75 125 LYS A CA 1
ATOM 972 C C . LYS A 1 125 ? -14.541 2.962 3.135 1.00 92.75 125 LYS A C 1
ATOM 974 O O . LYS A 1 125 ? -13.790 3.063 4.100 1.00 92.75 125 LYS A O 1
ATOM 979 N N . ASN A 1 126 ? -15.584 2.134 3.146 1.00 91.44 126 ASN A N 1
ATOM 980 C CA . ASN A 1 126 ? -15.985 1.279 4.262 1.00 91.44 126 ASN A CA 1
ATOM 981 C C . ASN A 1 126 ? -15.089 0.042 4.455 1.00 91.44 126 ASN A C 1
ATOM 983 O O . ASN A 1 126 ? -15.337 -0.745 5.366 1.00 91.44 126 ASN A O 1
ATOM 987 N N . LYS A 1 127 ? -14.060 -0.146 3.620 1.00 93.75 127 LYS A N 1
ATOM 988 C CA . LYS A 1 127 ? -13.100 -1.248 3.748 1.00 93.75 127 LYS A CA 1
ATOM 989 C C . LYS A 1 127 ? -11.925 -0.909 4.661 1.00 93.75 127 LYS A C 1
ATOM 991 O O . LYS A 1 127 ? -10.963 -1.655 4.673 1.00 93.75 127 LYS A O 1
ATOM 996 N N . ILE A 1 128 ? -11.954 0.183 5.421 1.00 95.38 128 ILE A N 1
ATOM 997 C CA . ILE A 1 128 ? -10.928 0.466 6.434 1.00 95.38 128 ILE A CA 1
ATOM 998 C C . ILE A 1 128 ? -11.299 -0.225 7.753 1.00 95.38 128 ILE A C 1
ATOM 1000 O O . ILE A 1 128 ? -12.358 0.044 8.309 1.00 95.38 128 ILE A O 1
ATOM 1004 N N . ASP A 1 129 ? -10.414 -1.085 8.265 1.00 93.50 129 ASP A N 1
ATOM 1005 C CA . ASP A 1 129 ? -10.573 -1.768 9.566 1.00 93.50 129 ASP A CA 1
ATOM 1006 C C . ASP A 1 129 ? -9.903 -1.009 10.724 1.00 93.50 129 ASP A C 1
ATOM 1008 O O . ASP A 1 129 ? -10.091 -1.319 11.897 1.00 93.50 129 ASP A O 1
ATOM 1012 N N . GLY A 1 130 ? -9.081 -0.008 10.406 1.00 94.38 130 GLY A N 1
ATOM 1013 C CA . GLY A 1 130 ? -8.455 0.873 11.385 1.00 94.38 130 GLY A CA 1
ATOM 1014 C C . GLY A 1 130 ? -7.124 1.445 10.909 1.00 94.38 130 GLY A C 1
ATOM 1015 O O . GLY A 1 130 ? -6.630 1.113 9.831 1.00 94.38 130 GLY A O 1
ATOM 1016 N N . CYS A 1 131 ? -6.540 2.300 11.744 1.00 95.19 131 CYS A N 1
ATOM 1017 C CA . CYS A 1 131 ? -5.228 2.898 11.532 1.00 95.19 131 CYS A CA 1
ATOM 1018 C C . CYS A 1 131 ? -4.474 2.940 12.868 1.00 95.19 131 CYS A C 1
ATOM 1020 O O . CYS A 1 131 ? -5.087 3.293 13.873 1.00 95.19 131 CYS A O 1
ATOM 1022 N N . ILE A 1 132 ? -3.201 2.546 12.877 1.00 93.25 132 ILE A N 1
ATOM 1023 C CA . ILE A 1 132 ? -2.307 2.580 14.043 1.00 93.25 132 ILE A CA 1
ATOM 1024 C C . ILE A 1 132 ? -1.101 3.446 13.684 1.00 93.25 132 ILE A C 1
ATOM 1026 O O . ILE A 1 132 ? -0.429 3.166 12.696 1.00 93.25 132 ILE A O 1
ATOM 1030 N N . ASP A 1 133 ? -0.810 4.466 14.484 1.00 93.94 133 ASP A N 1
ATOM 1031 C CA . ASP A 1 133 ? 0.394 5.302 14.384 1.00 93.94 133 ASP A CA 1
ATOM 1032 C C . ASP A 1 133 ? 1.209 5.339 15.688 1.00 93.94 133 ASP A C 1
ATOM 1034 O O . ASP A 1 133 ? 2.201 6.058 15.784 1.00 93.94 133 ASP A O 1
ATOM 1038 N N . ASN A 1 134 ? 0.838 4.511 16.671 1.00 91.69 134 ASN A N 1
ATOM 1039 C CA . ASN A 1 134 ? 1.656 4.251 17.846 1.00 91.69 134 ASN A CA 1
ATOM 1040 C C . ASN A 1 134 ? 2.824 3.323 17.480 1.00 91.69 134 ASN A C 1
ATOM 1042 O O . ASN A 1 134 ? 2.616 2.155 17.146 1.00 91.69 134 ASN A O 1
ATOM 1046 N N . GLN A 1 135 ? 4.054 3.828 17.593 1.00 86.62 135 GLN A N 1
ATOM 1047 C CA . GLN A 1 135 ? 5.262 3.087 17.216 1.00 86.62 135 GLN A CA 1
ATOM 1048 C C . GLN A 1 135 ? 5.378 1.725 17.915 1.00 86.62 135 GLN A C 1
ATOM 1050 O O . GLN A 1 135 ? 5.644 0.726 17.253 1.00 86.62 135 GLN A O 1
ATOM 1055 N N . SER A 1 136 ? 5.154 1.663 19.230 1.00 86.12 136 SER A N 1
ATOM 1056 C CA . SER A 1 136 ? 5.300 0.424 20.004 1.00 86.12 136 SER A CA 1
ATOM 1057 C C . SER A 1 136 ? 4.301 -0.650 19.571 1.00 86.12 136 SER A C 1
ATOM 1059 O O . SER A 1 136 ? 4.638 -1.833 19.545 1.00 86.12 136 SER A O 1
ATOM 1061 N N . GLU A 1 137 ? 3.079 -0.251 19.210 1.00 84.81 137 GLU A N 1
ATOM 1062 C CA . GLU A 1 137 ? 2.057 -1.163 18.687 1.00 84.81 137 GLU A CA 1
ATOM 1063 C C . GLU A 1 137 ? 2.432 -1.678 17.289 1.00 84.81 137 GLU A C 1
ATOM 1065 O O . GLU A 1 137 ? 2.375 -2.884 17.044 1.00 84.81 137 GLU A O 1
ATOM 1070 N N . VAL A 1 138 ? 2.902 -0.796 16.396 1.00 82.75 138 VAL A N 1
ATOM 1071 C CA . VAL A 1 138 ? 3.373 -1.186 15.054 1.00 82.75 138 VAL A CA 1
ATOM 1072 C C . VAL A 1 138 ? 4.560 -2.148 15.150 1.00 82.75 138 VAL A C 1
ATOM 1074 O O . VAL A 1 138 ? 4.559 -3.201 14.514 1.00 82.75 138 VAL A O 1
ATOM 1077 N N . GLU A 1 139 ? 5.549 -1.843 15.991 1.00 80.69 139 GLU A N 1
ATOM 1078 C CA . GLU A 1 139 ? 6.708 -2.711 16.218 1.00 80.69 139 GLU A CA 1
ATOM 1079 C C . GLU A 1 139 ? 6.317 -4.065 16.815 1.00 80.69 139 GLU A C 1
ATOM 1081 O O . GLU A 1 139 ? 6.898 -5.088 16.454 1.00 80.69 139 GLU A O 1
ATOM 1086 N N . ALA A 1 140 ? 5.327 -4.104 17.711 1.00 78.81 140 ALA A N 1
ATOM 1087 C CA . ALA A 1 140 ? 4.812 -5.359 18.247 1.00 78.81 140 ALA A CA 1
ATOM 1088 C C . ALA A 1 140 ? 4.173 -6.225 17.150 1.00 78.81 140 ALA A C 1
ATOM 1090 O O . ALA A 1 140 ? 4.378 -7.438 17.143 1.00 78.81 140 ALA A O 1
ATOM 1091 N N . MET A 1 141 ? 3.457 -5.616 16.198 1.00 71.75 141 MET A N 1
ATOM 1092 C CA . MET A 1 141 ? 2.856 -6.325 15.061 1.00 71.75 141 MET A CA 1
ATOM 1093 C C . MET A 1 141 ? 3.890 -6.807 14.034 1.00 71.75 141 MET A C 1
ATOM 1095 O O . MET A 1 141 ? 3.660 -7.816 13.370 1.00 71.75 141 MET A O 1
ATOM 1099 N N . MET A 1 142 ? 5.030 -6.122 13.917 1.00 69.00 142 MET A N 1
ATOM 1100 C CA . MET A 1 142 ? 6.127 -6.514 13.024 1.00 69.00 142 MET A CA 1
ATOM 1101 C C . MET A 1 142 ? 6.967 -7.684 13.550 1.00 69.00 142 MET A C 1
ATOM 1103 O O . MET A 1 142 ? 7.638 -8.359 12.769 1.00 69.00 142 MET A O 1
ATOM 1107 N N . LYS A 1 143 ? 6.950 -7.948 14.861 1.00 64.75 143 LYS A N 1
ATOM 1108 C CA . LYS A 1 143 ? 7.698 -9.055 15.471 1.00 64.75 143 LYS A CA 1
ATOM 1109 C C . LYS A 1 143 ? 7.062 -10.401 15.105 1.00 64.75 143 LYS A C 1
ATOM 1111 O O . LYS A 1 143 ? 6.279 -10.966 15.864 1.00 64.75 143 LYS A O 1
ATOM 1116 N N . CYS A 1 144 ? 7.441 -10.952 13.954 1.00 56.22 144 CYS A N 1
ATOM 1117 C CA . CYS A 1 144 ? 7.310 -12.383 13.689 1.00 56.22 144 CYS A CA 1
ATOM 1118 C C . CYS A 1 144 ? 8.417 -13.125 14.458 1.00 56.22 144 CYS A C 1
ATOM 1120 O O . CYS A 1 144 ? 9.580 -12.735 14.392 1.00 56.22 144 CYS A O 1
ATOM 1122 N N . GLN A 1 145 ? 8.097 -14.203 15.174 1.00 44.94 145 GLN A N 1
ATOM 1123 C CA . GLN A 1 145 ? 9.102 -15.183 15.596 1.00 44.94 145 GLN A CA 1
ATOM 1124 C C . GLN A 1 145 ? 8.949 -16.395 14.678 1.00 44.94 145 GLN A C 1
ATOM 1126 O O . GLN A 1 145 ? 7.842 -16.934 14.592 1.00 44.94 145 GLN A O 1
ATOM 1131 N N . PRO A 1 146 ? 10.004 -16.813 13.960 1.00 45.59 146 PRO A N 1
ATOM 1132 C CA . PRO A 1 146 ? 9.914 -17.999 13.136 1.00 45.59 146 PRO A CA 1
ATOM 1133 C C . PRO A 1 146 ? 9.718 -19.217 14.043 1.00 45.59 146 PRO A C 1
ATOM 1135 O O . PRO A 1 146 ? 10.566 -19.540 14.873 1.00 45.59 146 PRO A O 1
ATOM 1138 N N . GLY A 1 147 ? 8.591 -19.910 13.867 1.00 38.66 147 GLY A N 1
ATOM 1139 C CA . GLY A 1 147 ? 8.574 -21.351 14.081 1.00 38.66 147 GLY A CA 1
ATOM 1140 C C . GLY A 1 147 ? 9.541 -21.979 13.076 1.00 38.66 147 GLY A C 1
ATOM 1141 O O . GLY A 1 147 ? 9.643 -21.503 11.946 1.00 38.66 147 GLY A O 1
ATOM 1142 N N . SER A 1 148 ? 10.257 -23.012 13.500 1.00 38.16 148 SER A N 1
ATOM 1143 C CA . SER A 1 148 ? 11.417 -23.672 12.877 1.00 38.16 148 SER A CA 1
ATOM 1144 C C . SER A 1 148 ? 11.276 -24.188 11.427 1.00 38.16 148 SER A C 1
ATOM 1146 O O . SER A 1 148 ? 12.135 -24.935 10.969 1.00 38.16 148 SER A O 1
ATOM 1148 N N . SER A 1 149 ? 10.241 -23.801 10.678 1.00 37.53 149 SER A N 1
ATOM 1149 C CA . SER A 1 149 ? 9.984 -24.233 9.298 1.00 37.53 149 SER A CA 1
ATOM 1150 C C . SER A 1 149 ? 9.745 -23.104 8.285 1.00 37.53 149 SER A C 1
ATOM 1152 O O . SER A 1 149 ? 9.536 -23.398 7.112 1.00 37.53 149 SER A O 1
ATOM 1154 N N . CYS A 1 150 ? 9.787 -21.825 8.678 1.00 38.50 150 CYS A N 1
ATOM 1155 C CA . CYS A 1 150 ? 9.627 -20.703 7.742 1.00 38.50 150 CYS A CA 1
ATOM 1156 C C . CYS A 1 150 ? 10.891 -19.835 7.693 1.00 38.50 150 CYS A C 1
ATOM 1158 O O . CYS A 1 150 ? 11.043 -18.911 8.490 1.00 38.50 150 CYS A O 1
ATOM 1160 N N . ASN A 1 151 ? 11.772 -20.095 6.722 1.00 40.84 151 ASN A N 1
ATOM 1161 C CA . ASN A 1 151 ? 12.826 -19.159 6.309 1.00 40.84 151 ASN A CA 1
ATOM 1162 C C . ASN A 1 151 ? 12.201 -18.021 5.481 1.00 40.84 151 ASN A C 1
ATOM 1164 O O . ASN A 1 151 ? 12.417 -17.933 4.276 1.00 40.84 151 ASN A O 1
ATOM 1168 N N . LEU A 1 152 ? 11.358 -17.200 6.107 1.00 47.25 152 LEU A N 1
ATOM 1169 C CA . LEU A 1 152 ? 10.757 -16.027 5.472 1.00 47.25 152 LEU A CA 1
ATOM 1170 C C . LEU A 1 152 ? 11.525 -14.767 5.866 1.00 47.25 152 LEU A C 1
ATOM 1172 O O . LEU A 1 152 ? 11.974 -14.634 7.007 1.00 47.25 152 LEU A O 1
ATOM 1176 N N . TYR A 1 153 ? 11.659 -13.852 4.907 1.00 45.38 153 TYR A N 1
ATOM 1177 C CA . TYR A 1 153 ? 12.292 -12.556 5.103 1.00 45.38 153 TYR A CA 1
ATOM 1178 C C . TYR A 1 153 ? 11.549 -11.757 6.180 1.00 45.38 153 TYR A C 1
ATOM 1180 O O . TYR A 1 153 ? 10.329 -11.598 6.143 1.00 45.38 153 TYR A O 1
ATOM 1188 N N . GLN A 1 154 ? 12.299 -11.285 7.175 1.00 48.44 154 GLN A N 1
ATOM 1189 C CA . GLN A 1 154 ? 11.791 -10.389 8.203 1.00 48.44 154 GLN A CA 1
ATOM 1190 C C . GLN A 1 154 ? 12.220 -8.968 7.841 1.00 48.44 154 GLN A C 1
ATOM 1192 O O . GLN A 1 154 ? 13.417 -8.682 7.929 1.00 48.44 154 GLN A O 1
ATOM 1197 N N . PRO A 1 155 ? 11.289 -8.075 7.457 1.00 48.28 155 PRO A N 1
ATOM 1198 C CA . PRO A 1 155 ? 11.651 -6.701 7.152 1.00 48.28 155 PRO A CA 1
ATOM 1199 C C . PRO A 1 155 ? 12.210 -6.041 8.412 1.00 48.28 155 PRO A C 1
ATOM 1201 O O . PRO A 1 155 ? 11.543 -5.972 9.450 1.00 48.28 155 PRO A O 1
ATOM 1204 N N . ASN A 1 156 ? 13.449 -5.568 8.332 1.00 51.62 156 ASN A N 1
ATOM 1205 C CA . ASN A 1 156 ? 14.073 -4.809 9.402 1.00 51.62 156 ASN A CA 1
ATOM 1206 C C . ASN A 1 156 ? 13.753 -3.311 9.248 1.00 51.62 156 ASN A C 1
ATOM 1208 O O . ASN A 1 156 ? 13.198 -2.844 8.250 1.00 51.62 156 ASN A O 1
ATOM 1212 N N . SER A 1 157 ? 14.096 -2.525 10.268 1.00 48.88 157 SER A N 1
ATOM 1213 C CA . SER A 1 157 ? 13.856 -1.079 10.270 1.00 48.88 157 SER A CA 1
ATOM 1214 C C . SER A 1 157 ? 14.538 -0.354 9.102 1.00 48.88 157 SER A C 1
ATOM 1216 O O . SER A 1 157 ? 14.004 0.641 8.613 1.00 48.88 157 SER A O 1
ATOM 1218 N N . GLY A 1 158 ? 15.680 -0.853 8.623 1.00 48.38 158 GLY A N 1
ATOM 1219 C CA . GLY A 1 158 ? 16.392 -0.333 7.458 1.00 48.38 158 GLY A CA 1
ATOM 1220 C C . GLY A 1 158 ? 15.616 -0.513 6.155 1.00 48.38 158 GLY A C 1
ATOM 1221 O O . GLY A 1 158 ? 15.588 0.407 5.340 1.00 48.38 158 GLY A O 1
ATOM 1222 N N . ASP A 1 159 ? 14.921 -1.633 5.985 1.00 51.19 159 ASP A N 1
ATOM 1223 C CA . ASP A 1 159 ? 14.175 -1.951 4.760 1.00 51.19 159 ASP A CA 1
ATOM 1224 C C . ASP A 1 159 ? 12.949 -1.038 4.595 1.00 51.19 159 ASP A C 1
ATOM 1226 O O . ASP A 1 159 ? 12.678 -0.507 3.516 1.00 51.19 159 ASP A O 1
ATOM 1230 N N . ILE A 1 160 ? 12.269 -0.728 5.704 1.00 51.00 160 ILE A N 1
ATOM 1231 C CA . ILE A 1 160 ? 11.131 0.207 5.723 1.00 51.00 160 ILE A CA 1
ATOM 1232 C C . ILE A 1 160 ? 11.592 1.657 5.500 1.00 51.00 160 ILE A C 1
ATOM 1234 O O . ILE A 1 160 ? 10.893 2.471 4.882 1.00 51.00 160 ILE A O 1
ATOM 1238 N N . LEU A 1 161 ? 12.785 2.002 5.987 1.00 42.50 161 LEU A N 1
ATOM 1239 C CA . LEU A 1 161 ? 13.373 3.331 5.823 1.00 42.50 161 LEU A CA 1
ATOM 1240 C C . LEU A 1 161 ? 13.908 3.571 4.404 1.00 42.50 161 LEU A C 1
ATOM 1242 O O . LEU A 1 161 ? 13.804 4.695 3.913 1.00 42.50 161 LEU A O 1
ATOM 1246 N N . LYS A 1 162 ? 14.402 2.530 3.723 1.00 45.81 162 LYS A N 1
ATOM 1247 C CA . LYS A 1 162 ? 14.888 2.578 2.332 1.00 45.81 162 LYS A CA 1
ATOM 1248 C C . LYS A 1 162 ? 13.788 2.724 1.282 1.00 45.81 162 LYS A C 1
ATOM 1250 O O . LYS A 1 162 ? 14.136 2.894 0.116 1.00 45.81 162 LYS A O 1
ATOM 1255 N N . SER A 1 163 ? 12.506 2.653 1.676 1.00 41.75 163 SER A N 1
ATOM 1256 C CA . SER A 1 163 ? 11.283 2.667 0.849 1.00 41.75 163 SER A CA 1
ATOM 1257 C C . SER A 1 163 ? 11.366 3.567 -0.395 1.00 41.75 163 SER A C 1
ATOM 1259 O O . SER A 1 163 ? 10.829 4.676 -0.461 1.00 41.75 163 SER A O 1
ATOM 1261 N N . THR A 1 164 ? 12.016 3.025 -1.414 1.00 36.50 164 THR A N 1
ATOM 1262 C CA . THR A 1 164 ? 11.907 3.405 -2.816 1.00 36.50 164 THR A CA 1
ATOM 1263 C C . THR A 1 164 ? 11.225 2.252 -3.563 1.00 36.50 164 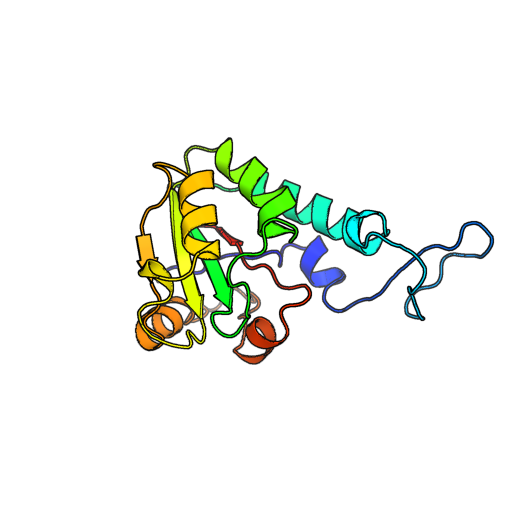THR A C 1
ATOM 1265 O O . THR A 1 164 ? 10.515 2.509 -4.531 1.00 36.50 164 THR A O 1
ATOM 1268 N N . LEU A 1 165 ? 11.332 1.007 -3.055 1.00 35.06 165 LEU A N 1
ATOM 1269 C CA . LEU A 1 165 ? 10.786 -0.198 -3.697 1.00 35.06 165 LEU A CA 1
ATOM 1270 C C . LEU A 1 165 ? 10.073 -1.219 -2.784 1.00 35.06 165 LEU A C 1
ATOM 1272 O O . LEU A 1 165 ? 9.240 -1.957 -3.296 1.00 35.06 165 LEU A O 1
ATOM 1276 N N . LEU A 1 166 ? 10.278 -1.231 -1.463 1.00 35.34 166 LEU A N 1
ATOM 1277 C CA . LEU A 1 166 ? 9.556 -2.160 -0.579 1.00 35.34 166 LEU A CA 1
ATOM 1278 C C . LEU A 1 166 ? 8.178 -1.611 -0.180 1.00 35.34 166 LEU A C 1
ATOM 1280 O O . LEU A 1 166 ? 8.054 -0.731 0.677 1.00 35.34 166 LEU A O 1
ATOM 1284 N N . TRP A 1 167 ? 7.140 -2.139 -0.828 1.00 44.84 167 TRP A N 1
ATOM 1285 C CA . TRP A 1 167 ? 5.732 -1.919 -0.497 1.00 44.84 167 TRP A CA 1
ATOM 1286 C C . TRP A 1 167 ? 5.186 -3.215 0.106 1.00 44.84 167 TRP A C 1
ATOM 1288 O O . TRP A 1 167 ? 4.824 -4.151 -0.597 1.00 44.84 167 TRP A O 1
ATOM 1298 N N . LEU A 1 168 ? 5.198 -3.307 1.436 1.00 44.38 168 LEU A N 1
ATOM 1299 C CA . LEU A 1 168 ? 4.662 -4.462 2.152 1.00 44.38 168 LEU A CA 1
ATOM 1300 C C . LEU A 1 168 ? 3.141 -4.322 2.264 1.00 44.38 168 LEU A C 1
ATOM 1302 O O . LEU A 1 168 ? 2.635 -3.685 3.194 1.00 44.38 168 LEU A O 1
ATOM 1306 N N . ILE A 1 169 ? 2.408 -4.944 1.336 1.00 43.88 169 ILE A N 1
ATOM 1307 C CA . ILE A 1 169 ? 1.079 -5.450 1.679 1.00 43.88 169 ILE A CA 1
ATOM 1308 C C . ILE A 1 169 ? 1.271 -6.789 2.362 1.00 43.88 169 ILE A C 1
ATOM 1310 O O . ILE A 1 169 ? 1.687 -7.769 1.757 1.00 43.88 169 ILE A O 1
ATOM 1314 N N . LEU A 1 170 ? 0.942 -6.801 3.640 1.00 44.91 170 LEU A N 1
ATOM 1315 C CA . LEU A 1 170 ? 0.928 -7.966 4.492 1.00 44.91 170 LEU A CA 1
ATOM 1316 C C . LEU A 1 170 ? -0.424 -8.670 4.315 1.00 44.91 170 LEU A C 1
ATOM 1318 O O . LEU A 1 170 ? -1.457 -8.212 4.822 1.00 44.91 170 LEU A O 1
ATOM 1322 N N . PHE A 1 171 ? -0.429 -9.784 3.584 1.00 37.06 171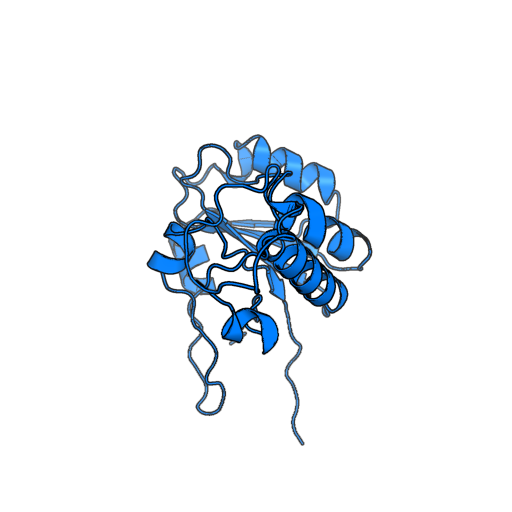 PHE A N 1
ATOM 1323 C CA . PHE A 1 171 ? -1.618 -10.628 3.445 1.00 37.06 171 PHE A CA 1
ATOM 1324 C C . PHE A 1 171 ? -1.805 -11.546 4.647 1.00 37.06 171 PHE A C 1
ATOM 1326 O O . PHE A 1 171 ? -0.849 -12.121 5.173 1.00 37.06 171 PHE A O 1
ATOM 1333 N N . TYR A 1 172 ? -3.062 -11.710 5.060 1.00 30.91 172 TYR A N 1
ATOM 1334 C CA . TYR A 1 172 ? -3.469 -12.747 5.997 1.00 30.91 172 TYR A CA 1
ATOM 1335 C C . TYR A 1 172 ? -3.557 -14.076 5.239 1.00 30.91 172 TYR A C 1
ATOM 1337 O O . TYR A 1 172 ? -4.600 -14.422 4.691 1.00 30.91 172 TYR A O 1
ATOM 1345 N N . VAL A 1 173 ? -2.465 -14.836 5.181 1.00 30.66 173 VAL A N 1
ATOM 1346 C CA . VAL A 1 173 ? -2.551 -16.221 4.708 1.00 30.66 173 VAL A CA 1
ATOM 1347 C C . VAL A 1 173 ? -3.004 -17.069 5.888 1.00 30.66 173 VAL A C 1
ATOM 1349 O O . VAL A 1 173 ? -2.285 -17.250 6.872 1.00 30.66 173 VAL A O 1
ATOM 1352 N N . LEU A 1 174 ? -4.248 -17.540 5.800 1.00 25.78 174 LEU A N 1
ATOM 1353 C CA . LEU A 1 174 ? -4.781 -18.611 6.631 1.00 25.78 174 LEU A CA 1
ATOM 1354 C C . LEU A 1 174 ? -3.730 -19.715 6.773 1.00 25.78 174 LEU A C 1
ATOM 1356 O O . LEU A 1 174 ? -3.221 -20.221 5.778 1.00 25.78 174 LEU A O 1
ATOM 1360 N N . LYS A 1 175 ? -3.445 -20.061 8.031 1.00 26.50 175 LYS A N 1
ATOM 1361 C CA . LYS A 1 175 ? -2.831 -21.303 8.507 1.00 26.50 175 LYS A CA 1
ATOM 1362 C C . LYS A 1 175 ? -2.883 -22.400 7.432 1.00 26.50 175 LYS A C 1
ATOM 1364 O O . LYS A 1 175 ? -3.921 -23.039 7.259 1.00 26.50 175 LYS A O 1
ATOM 1369 N N . LEU A 1 176 ? -1.782 -22.602 6.706 1.00 25.14 176 LEU A N 1
ATOM 1370 C CA . LEU A 1 176 ? -1.619 -23.784 5.866 1.00 25.14 176 LEU A CA 1
ATOM 1371 C C . LEU A 1 176 ? -1.540 -24.973 6.828 1.00 25.14 176 LEU A C 1
ATOM 1373 O O . LEU A 1 176 ? -0.495 -25.242 7.415 1.00 25.14 176 LEU A O 1
ATOM 1377 N N . ASN A 1 177 ? -2.677 -25.627 7.072 1.00 21.95 177 ASN A N 1
ATOM 1378 C CA . ASN A 1 177 ? -2.685 -26.953 7.671 1.00 21.95 177 ASN A CA 1
ATOM 1379 C C . ASN A 1 177 ? -2.097 -27.894 6.619 1.00 21.95 177 ASN A C 1
ATOM 1381 O O . ASN A 1 177 ? -2.806 -28.361 5.729 1.00 21.95 177 ASN A O 1
ATOM 1385 N N . PHE A 1 178 ? -0.791 -28.122 6.697 1.00 24.41 178 PHE A N 1
ATOM 1386 C CA . PHE A 1 178 ? -0.196 -29.311 6.112 1.00 24.41 178 PHE A CA 1
ATOM 1387 C C . PHE A 1 178 ? -0.606 -30.480 7.013 1.00 24.41 178 PHE A C 1
ATOM 1389 O O . PHE A 1 178 ? -0.143 -30.566 8.151 1.00 24.41 178 PHE A O 1
ATOM 1396 N N . ASN A 1 179 ? -1.553 -31.289 6.534 1.00 28.00 179 ASN A N 1
ATOM 1397 C CA . ASN A 1 179 ? -1.743 -32.653 7.026 1.00 28.00 179 ASN A CA 1
ATOM 1398 C C . ASN A 1 179 ? -0.663 -33.550 6.426 1.00 28.00 179 ASN A C 1
ATOM 1400 O O . ASN A 1 179 ? -0.361 -33.351 5.226 1.00 28.00 179 ASN A O 1
#